Protein AF-A0A7C2P431-F1 (afdb_monomer_lite)

Foldseek 3Di:
DCPVVDCPLVVVLVVVLVVVCVVVVDDPDPVSNVVVNVVSVVVVVVVVVVDDDVCPVCVVVVNPPPDDPPPPDD

Secondary structure (DSSP, 8-state):
-TTSS-THHHHHHHHHHHHHHHHH---SSHHHHHHHHHHHHHHHHHHHHTPPPTTHHHHHTT-TT---TTTT--

pLDDT: mean 77.49, std 15.79, range [34.03, 93.94]

Sequence (74 aa):
MPFIYTTNQLKRLAKEIKRRIKVIEVFLDEGSVERLLYLLLKELNERLNSRKLRGFKEIESGNYHALPGEFFAQ

Radius of gyration: 17.4 Å; chains: 1; bounding box: 39×22×45 Å

Structure (mmCIF, N/CA/C/O backbone):
data_AF-A0A7C2P431-F1
#
_entry.id   AF-A0A7C2P431-F1
#
loop_
_atom_site.group_PDB
_atom_site.id
_atom_site.type_symbol
_atom_site.label_atom_id
_atom_site.label_alt_id
_atom_site.label_comp_id
_atom_site.label_asym_id
_atom_site.label_entity_id
_atom_site.label_seq_id
_atom_site.pdbx_PDB_ins_code
_atom_site.Cartn_x
_atom_site.Cartn_y
_atom_site.Cartn_z
_atom_site.occupancy
_atom_site.B_iso_or_equiv
_atom_site.auth_seq_id
_atom_site.auth_comp_id
_atom_site.auth_asym_id
_atom_site.auth_atom_id
_atom_site.pdbx_PDB_model_num
ATOM 1 N N . MET A 1 1 ? 10.936 4.448 -24.534 1.00 49.94 1 MET A N 1
ATOM 2 C CA . MET A 1 1 ? 10.820 4.340 -23.058 1.00 49.94 1 MET A CA 1
ATOM 3 C C . MET A 1 1 ? 9.385 3.984 -22.634 1.00 49.94 1 MET A C 1
ATOM 5 O O . MET A 1 1 ? 8.658 4.859 -22.179 1.00 49.94 1 MET A O 1
ATOM 9 N N . PRO A 1 2 ? 8.922 2.732 -22.801 1.00 55.66 2 PRO A N 1
ATOM 10 C CA . PRO A 1 2 ? 7.514 2.368 -22.574 1.00 55.66 2 PRO A CA 1
ATOM 11 C C . PRO A 1 2 ? 7.148 2.079 -21.102 1.00 55.66 2 PRO A C 1
ATOM 13 O O . PRO A 1 2 ? 5.972 1.943 -20.779 1.00 55.66 2 PRO A O 1
ATOM 16 N N . PHE A 1 3 ? 8.121 2.012 -20.186 1.00 58.78 3 PHE A N 1
ATOM 17 C CA . PHE A 1 3 ? 7.871 1.658 -18.781 1.00 58.78 3 PHE A CA 1
ATOM 18 C C . PHE A 1 3 ? 7.143 2.744 -17.971 1.00 58.78 3 PHE A C 1
ATOM 20 O O . PHE A 1 3 ? 6.502 2.427 -16.976 1.00 58.78 3 PHE A O 1
ATOM 27 N N . ILE A 1 4 ? 7.202 4.008 -18.397 1.00 62.06 4 ILE A N 1
ATOM 28 C CA . ILE A 1 4 ? 6.595 5.139 -17.673 1.00 62.06 4 ILE A CA 1
ATOM 29 C C . ILE A 1 4 ? 5.085 5.241 -17.956 1.00 62.06 4 ILE A C 1
ATOM 31 O O . ILE A 1 4 ? 4.316 5.685 -17.110 1.00 62.06 4 ILE A O 1
ATOM 35 N N . TYR A 1 5 ? 4.629 4.757 -19.115 1.00 61.56 5 TYR A N 1
ATOM 36 C CA . TYR A 1 5 ? 3.222 4.847 -19.521 1.00 61.56 5 TYR A CA 1
ATOM 37 C C . TYR A 1 5 ? 2.339 3.732 -18.939 1.00 61.56 5 TYR A C 1
ATOM 39 O O . TYR A 1 5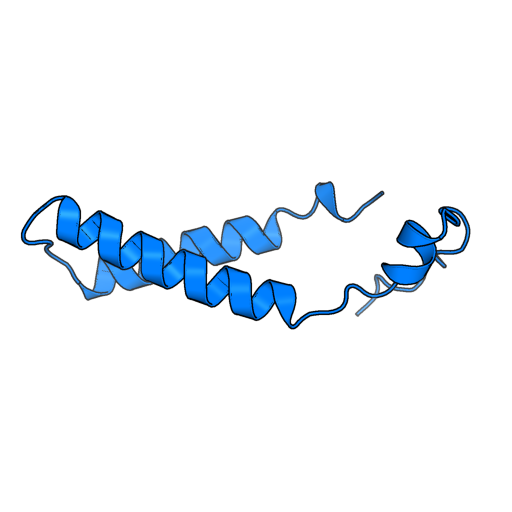 ? 1.111 3.789 -19.047 1.00 61.56 5 TYR A O 1
ATOM 47 N N . THR A 1 6 ? 2.923 2.713 -18.294 1.00 70.31 6 THR A N 1
ATOM 48 C CA . THR A 1 6 ? 2.127 1.660 -17.654 1.00 70.31 6 THR A CA 1
ATOM 49 C C . THR A 1 6 ? 1.582 2.115 -16.302 1.00 70.31 6 THR A C 1
ATOM 51 O O . THR A 1 6 ? 2.257 2.143 -15.278 1.00 70.31 6 THR A O 1
ATOM 54 N N . THR A 1 7 ? 0.283 2.409 -16.268 1.00 78.00 7 THR A N 1
ATOM 55 C CA . THR A 1 7 ? -0.441 2.739 -15.027 1.00 78.00 7 THR A CA 1
ATOM 56 C C . THR A 1 7 ? -0.850 1.500 -14.225 1.00 78.00 7 THR A C 1
ATOM 58 O O . THR A 1 7 ? -1.493 1.620 -13.184 1.00 78.00 7 THR A O 1
ATOM 61 N N . ASN A 1 8 ? -0.502 0.287 -14.678 1.00 81.25 8 ASN A N 1
ATOM 62 C CA . ASN A 1 8 ? -0.953 -0.963 -14.058 1.00 81.25 8 ASN A CA 1
ATOM 63 C C . ASN A 1 8 ? -0.472 -1.099 -12.604 1.00 81.25 8 ASN A C 1
ATOM 65 O O . ASN A 1 8 ? -1.228 -1.547 -11.745 1.00 81.25 8 ASN A O 1
ATOM 69 N N . GLN A 1 9 ? 0.760 -0.678 -12.304 1.00 78.50 9 GLN A N 1
ATOM 70 C CA . GLN A 1 9 ? 1.297 -0.739 -10.941 1.00 78.50 9 GLN A CA 1
ATOM 71 C C . GLN A 1 9 ? 0.542 0.202 -9.989 1.00 78.50 9 GLN A C 1
ATOM 73 O O . GLN A 1 9 ? 0.090 -0.241 -8.933 1.00 78.50 9 GLN A O 1
ATOM 78 N N . LEU A 1 10 ? 0.305 1.451 -10.408 1.00 83.44 10 LEU A N 1
ATOM 79 C CA . LEU A 1 10 ? -0.489 2.428 -9.653 1.00 83.44 10 LEU A CA 1
ATOM 80 C C . LEU A 1 10 ? -1.939 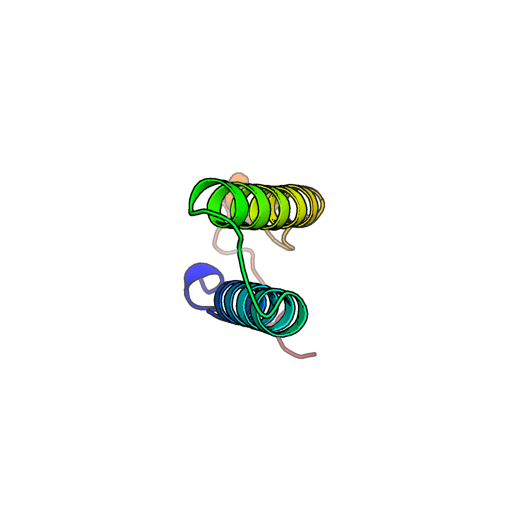1.962 -9.464 1.00 83.44 10 LEU A C 1
ATOM 82 O O . LEU A 1 10 ? -2.470 1.999 -8.356 1.00 83.44 10 LEU A O 1
ATOM 86 N N . LYS A 1 11 ? -2.568 1.433 -10.522 1.00 88.69 11 LYS A N 1
ATOM 87 C CA . LYS A 1 11 ? -3.925 0.868 -10.453 1.00 88.69 11 LYS A CA 1
ATOM 88 C C . LYS A 1 11 ? -4.010 -0.301 -9.467 1.00 88.69 11 LYS A C 1
ATOM 90 O O . LYS A 1 11 ? -5.002 -0.416 -8.751 1.00 88.69 11 LYS A O 1
ATOM 95 N N . ARG A 1 12 ? -2.993 -1.170 -9.411 1.00 87.00 12 ARG A N 1
ATOM 96 C CA . ARG A 1 12 ? -2.927 -2.285 -8.448 1.00 87.00 12 ARG A CA 1
ATOM 97 C C . ARG A 1 12 ? -2.779 -1.790 -7.008 1.00 87.00 12 ARG A C 1
ATOM 99 O O . ARG A 1 12 ? -3.492 -2.292 -6.147 1.00 87.00 12 ARG A O 1
ATOM 106 N N . LEU A 1 13 ? -1.921 -0.797 -6.766 1.00 87.00 13 LEU A N 1
ATOM 107 C CA . LEU A 1 13 ? -1.764 -0.163 -5.451 1.00 87.00 13 LEU A CA 1
ATOM 108 C C . LEU A 1 13 ? -3.092 0.431 -4.958 1.00 87.00 13 LEU A C 1
ATOM 110 O O . LEU A 1 13 ? -3.544 0.103 -3.865 1.00 87.00 13 LEU A O 1
ATOM 114 N N . ALA A 1 14 ? -3.758 1.238 -5.787 1.00 89.75 14 ALA A N 1
ATOM 115 C CA . ALA A 1 14 ? -5.021 1.873 -5.413 1.00 89.75 14 ALA A CA 1
ATOM 116 C C . ALA A 1 14 ? -6.127 0.845 -5.105 1.00 89.75 14 ALA A C 1
ATOM 118 O O . ALA A 1 14 ? -6.887 1.007 -4.150 1.00 89.75 14 ALA A O 1
ATOM 119 N N . LYS A 1 15 ? -6.200 -0.248 -5.881 1.00 93.06 15 LYS A N 1
ATOM 120 C CA . LYS A 1 15 ? -7.129 -1.358 -5.611 1.00 93.06 15 LYS A CA 1
ATOM 121 C C . LYS A 1 15 ? -6.845 -2.036 -4.272 1.00 93.06 15 LYS A C 1
ATOM 123 O O . LYS A 1 15 ? -7.789 -2.370 -3.562 1.00 93.06 15 LYS A O 1
ATOM 128 N N . GLU A 1 16 ? -5.575 -2.226 -3.932 1.00 90.81 16 GLU A N 1
ATOM 129 C CA . GLU A 1 16 ? -5.176 -2.870 -2.682 1.00 90.81 16 GLU A CA 1
ATOM 130 C C . GLU A 1 16 ? -5.503 -2.003 -1.462 1.00 90.81 16 GLU A C 1
ATOM 132 O O . GLU A 1 16 ? -6.107 -2.501 -0.512 1.00 90.81 16 GLU A O 1
ATOM 137 N N . ILE A 1 17 ? -5.208 -0.699 -1.528 1.00 90.25 17 ILE A N 1
ATOM 138 C CA . ILE A 1 17 ? -5.614 0.269 -0.498 1.00 90.25 17 ILE A CA 1
ATOM 139 C C . ILE A 1 17 ? -7.134 0.210 -0.306 1.00 90.25 17 ILE A C 1
ATOM 141 O O . ILE A 1 17 ? -7.613 0.009 0.809 1.00 90.25 17 ILE A O 1
ATOM 145 N N . LYS A 1 18 ? -7.906 0.300 -1.399 1.00 92.19 18 LYS A N 1
ATOM 146 C CA . LYS A 1 18 ? -9.374 0.274 -1.338 1.00 92.19 18 LYS A CA 1
ATOM 147 C C . LYS A 1 18 ? -9.914 -1.031 -0.742 1.00 92.19 18 LYS A C 1
ATOM 149 O O . LYS A 1 18 ? -10.872 -0.996 0.025 1.00 92.19 18 LYS A O 1
ATOM 154 N N . ARG A 1 19 ? -9.306 -2.176 -1.073 1.00 92.81 19 ARG A N 1
ATOM 155 C CA . ARG A 1 19 ? -9.676 -3.488 -0.521 1.00 92.81 19 ARG A CA 1
ATOM 156 C C . ARG A 1 19 ? -9.469 -3.541 0.991 1.00 92.81 19 ARG A C 1
ATOM 158 O O . ARG A 1 19 ? -10.357 -4.013 1.689 1.00 92.81 19 ARG A O 1
ATOM 165 N N . ARG A 1 20 ? -8.332 -3.054 1.494 1.00 89.00 20 ARG A N 1
ATOM 166 C CA . ARG A 1 20 ? -8.006 -3.109 2.929 1.00 89.00 20 ARG A CA 1
ATOM 167 C C . ARG A 1 20 ? -8.796 -2.096 3.753 1.00 89.00 20 ARG A C 1
ATOM 169 O O . ARG A 1 20 ? -9.281 -2.460 4.815 1.00 89.00 20 ARG A O 1
ATOM 176 N N . ILE A 1 21 ? -9.023 -0.890 3.226 1.00 90.88 21 ILE A N 1
ATOM 177 C CA . ILE A 1 21 ? -9.942 0.089 3.834 1.00 90.88 21 ILE A CA 1
ATOM 178 C C . ILE A 1 21 ? -11.343 -0.514 3.980 1.00 90.88 21 ILE A C 1
ATOM 180 O O . ILE A 1 21 ? -11.942 -0.416 5.045 1.00 90.88 21 ILE A O 1
ATOM 184 N N . LYS A 1 22 ? -11.843 -1.195 2.938 1.00 91.38 22 LYS A N 1
ATOM 185 C CA . LYS A 1 22 ? -13.164 -1.835 2.979 1.00 91.38 22 LYS A CA 1
ATOM 186 C C . LYS A 1 22 ? -13.278 -2.912 4.065 1.00 91.38 22 LYS A C 1
ATOM 188 O O . LYS A 1 22 ? -14.354 -3.070 4.612 1.00 91.38 22 LYS A O 1
ATOM 193 N N . VAL A 1 23 ? -12.205 -3.656 4.343 1.00 91.94 23 VAL A N 1
ATOM 194 C CA . VAL A 1 23 ? -12.197 -4.710 5.377 1.00 91.94 23 VAL A CA 1
ATOM 195 C C . VAL A 1 23 ? -12.143 -4.129 6.791 1.00 91.94 23 VAL A C 1
ATOM 197 O O . VAL A 1 23 ? -12.692 -4.727 7.704 1.00 91.94 23 VAL A O 1
ATOM 200 N N . ILE A 1 24 ? -11.465 -2.994 6.977 1.00 88.94 24 ILE A N 1
ATOM 201 C CA . ILE A 1 24 ? -11.311 -2.368 8.298 1.00 88.94 24 ILE A CA 1
ATOM 202 C C . ILE A 1 24 ? -12.596 -1.650 8.731 1.00 88.94 24 ILE A C 1
ATOM 204 O O . ILE A 1 24 ? -12.879 -1.616 9.921 1.00 88.94 24 ILE A O 1
ATOM 208 N N . GLU A 1 25 ? -13.380 -1.139 7.773 1.00 85.12 25 GLU A N 1
ATOM 209 C CA . GLU A 1 25 ? 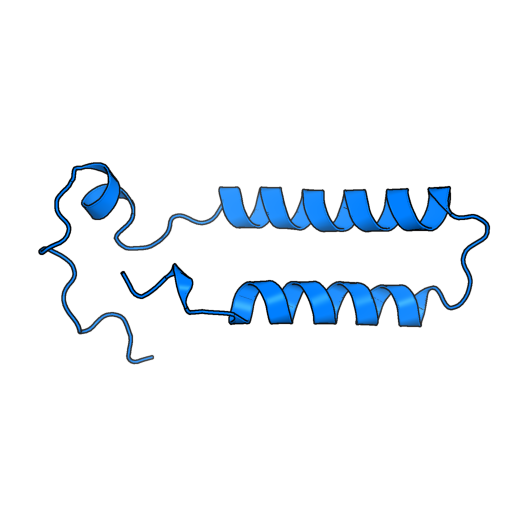-14.684 -0.466 7.941 1.00 85.12 25 GLU A CA 1
ATOM 210 C C . GLU A 1 25 ? -14.649 0.852 8.736 1.00 85.12 25 GLU A C 1
ATOM 212 O O . GLU A 1 25 ? -15.218 1.843 8.279 1.00 85.12 25 GLU A O 1
ATOM 217 N N . VAL A 1 26 ? -13.951 0.904 9.874 1.00 88.56 26 VAL A N 1
ATOM 218 C CA . VAL A 1 26 ? -13.826 2.076 10.747 1.00 88.56 26 VAL A CA 1
ATOM 219 C C . VAL A 1 26 ? -12.388 2.219 11.242 1.00 88.56 26 VAL A C 1
ATOM 221 O O . VAL A 1 26 ? -11.771 1.264 11.707 1.00 88.56 26 VAL A O 1
ATOM 224 N N . PHE A 1 27 ? -11.863 3.442 11.181 1.00 90.31 27 PHE A N 1
ATOM 225 C CA . PHE A 1 27 ? -10.579 3.810 11.774 1.00 90.31 27 PHE A CA 1
ATOM 226 C C . PHE A 1 27 ? -10.812 4.637 13.041 1.00 90.31 27 PHE A C 1
ATOM 228 O O . PHE A 1 27 ? -11.722 5.460 13.078 1.00 90.31 27 PHE A O 1
ATOM 235 N N . LEU A 1 28 ? -9.994 4.402 14.070 1.00 89.12 28 LEU A N 1
ATOM 236 C CA . LEU A 1 28 ? -10.088 5.083 15.369 1.00 89.12 28 LEU A CA 1
ATOM 237 C C . LEU A 1 28 ? -9.672 6.558 15.287 1.00 89.12 28 LEU A C 1
ATOM 239 O O . LEU A 1 28 ? -10.275 7.409 15.933 1.00 89.12 28 LEU A O 1
ATOM 243 N N . ASP A 1 29 ? -8.643 6.844 14.494 1.00 93.06 29 ASP A N 1
ATOM 244 C CA . ASP A 1 29 ? -8.029 8.158 14.343 1.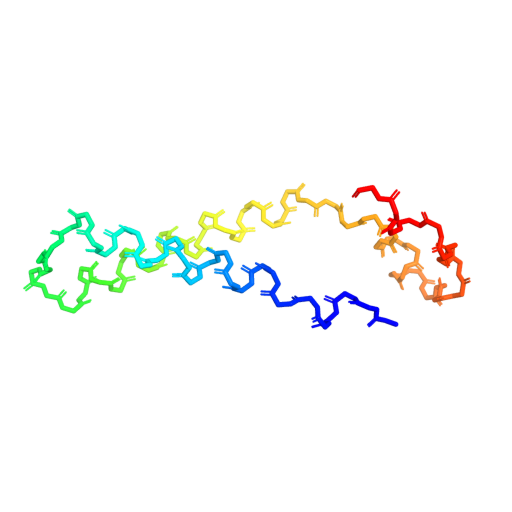00 93.06 29 ASP A CA 1
ATOM 245 C C . ASP A 1 29 ? -7.250 8.240 13.018 1.00 93.06 29 ASP A C 1
ATOM 247 O O . ASP A 1 29 ? -7.004 7.228 12.352 1.00 93.06 29 ASP A O 1
ATOM 251 N N . GLU A 1 30 ? -6.842 9.448 12.635 1.00 92.00 30 GLU A N 1
ATOM 252 C CA . GLU A 1 30 ? -6.073 9.693 11.409 1.00 92.00 30 GLU A CA 1
ATOM 253 C C . GLU A 1 30 ? -4.715 8.968 11.408 1.00 92.00 30 GLU A C 1
ATOM 255 O O . GLU A 1 30 ? -4.331 8.373 10.398 1.00 92.00 30 GLU A O 1
ATOM 260 N N . GLY A 1 31 ? -4.036 8.894 12.557 1.00 93.81 31 GLY A N 1
ATOM 261 C CA . GLY A 1 31 ? -2.750 8.209 12.698 1.00 93.81 31 GLY A CA 1
ATOM 262 C C . GLY A 1 31 ? -2.843 6.706 12.428 1.00 93.81 31 GLY A C 1
ATOM 263 O O . GLY A 1 31 ? -1.921 6.107 11.865 1.00 93.81 31 GLY A O 1
ATOM 264 N N . SER A 1 32 ? -3.982 6.084 12.740 1.00 89.94 32 SER A N 1
ATOM 265 C CA . SER A 1 32 ? -4.253 4.689 12.372 1.00 89.94 32 SER A CA 1
ATOM 266 C C . SER A 1 32 ? -4.300 4.484 10.849 1.00 89.94 32 SER A C 1
ATOM 268 O O . SER A 1 32 ? -3.795 3.475 10.342 1.00 89.94 32 SER A O 1
ATOM 270 N N . VAL A 1 33 ? -4.855 5.445 10.101 1.00 90.81 33 VAL A N 1
ATOM 271 C CA . VAL A 1 33 ? -4.899 5.413 8.627 1.00 90.81 33 VAL A CA 1
ATOM 272 C C . VAL A 1 33 ? -3.503 5.615 8.042 1.00 90.81 33 VAL A C 1
ATOM 274 O O . VAL A 1 33 ? -3.087 4.854 7.163 1.00 90.81 33 VAL A O 1
ATOM 277 N N . GLU A 1 34 ? -2.754 6.593 8.552 1.00 92.75 34 GLU A N 1
ATOM 278 C CA . GLU A 1 34 ? -1.381 6.864 8.114 1.00 92.75 34 GLU A CA 1
ATOM 279 C C . GLU A 1 34 ? -0.471 5.656 8.327 1.00 92.75 34 GLU A C 1
ATOM 281 O O . GLU A 1 34 ? 0.286 5.266 7.434 1.00 92.75 34 GLU A O 1
ATOM 286 N N . ARG A 1 35 ? -0.581 5.002 9.487 1.00 92.94 35 ARG A N 1
ATOM 287 C CA . ARG A 1 35 ? 0.225 3.823 9.807 1.00 92.94 35 ARG A CA 1
ATOM 288 C C . ARG A 1 35 ? -0.103 2.643 8.897 1.00 92.94 35 ARG A C 1
ATOM 290 O O . ARG A 1 35 ? 0.816 1.955 8.447 1.00 92.94 35 ARG A O 1
ATOM 297 N N . LEU A 1 36 ? -1.381 2.424 8.577 1.00 90.12 36 LEU A N 1
ATOM 298 C CA . LEU A 1 36 ? -1.783 1.423 7.586 1.00 90.12 36 LEU A CA 1
ATOM 299 C C . LEU A 1 36 ? -1.180 1.736 6.213 1.00 90.12 36 LEU A C 1
ATOM 301 O O . LEU A 1 36 ? -0.604 0.852 5.575 1.00 90.12 36 LEU A O 1
ATOM 305 N N . LEU A 1 37 ? -1.308 2.984 5.757 1.00 91.25 37 LEU A N 1
ATOM 306 C CA . LEU A 1 37 ? -0.793 3.407 4.460 1.00 91.25 37 LEU A CA 1
ATOM 307 C C . LEU A 1 37 ? 0.727 3.227 4.385 1.00 91.25 37 LEU A C 1
ATOM 309 O O . LEU A 1 37 ? 1.232 2.676 3.406 1.00 91.25 37 LEU A O 1
ATOM 313 N N . TYR A 1 38 ? 1.445 3.610 5.441 1.00 93.94 38 TYR A N 1
ATOM 314 C CA . TYR A 1 38 ? 2.886 3.419 5.548 1.00 93.94 38 TYR A CA 1
ATOM 315 C C . TYR A 1 38 ? 3.281 1.946 5.398 1.00 93.94 38 TYR A C 1
ATOM 317 O O . TYR A 1 38 ? 4.160 1.623 4.598 1.00 93.94 38 TYR A O 1
ATOM 325 N N . LEU A 1 39 ? 2.610 1.036 6.113 1.00 92.69 39 LEU A N 1
ATOM 326 C CA . LEU A 1 39 ? 2.900 -0.399 6.031 1.00 92.69 39 LEU A CA 1
ATOM 327 C C . LEU A 1 39 ? 2.677 -0.952 4.617 1.00 92.69 39 LEU A C 1
ATOM 329 O O . LEU A 1 39 ? 3.497 -1.728 4.127 1.00 92.69 39 LEU A O 1
ATOM 333 N N . LEU A 1 40 ? 1.617 -0.512 3.933 1.00 89.81 40 LEU A N 1
ATOM 334 C CA . LEU A 1 40 ? 1.332 -0.921 2.554 1.00 89.81 40 LEU A CA 1
ATOM 335 C C . LEU A 1 40 ? 2.387 -0.436 1.567 1.00 89.81 40 LEU A C 1
ATOM 337 O O . LEU A 1 40 ? 2.823 -1.188 0.692 1.00 89.81 40 LEU A O 1
ATOM 341 N N . LEU A 1 41 ? 2.791 0.825 1.697 1.00 90.94 41 LEU A N 1
ATOM 342 C CA . LEU A 1 41 ? 3.821 1.408 0.848 1.00 90.94 41 LEU A CA 1
ATOM 343 C C . LEU A 1 41 ? 5.176 0.743 1.092 1.00 90.94 41 LEU A C 1
ATOM 345 O O . LEU A 1 41 ? 5.892 0.465 0.130 1.00 90.94 41 LEU A O 1
ATOM 349 N N . LYS A 1 42 ? 5.499 0.418 2.347 1.00 92.94 42 LYS A N 1
ATOM 350 C CA . LYS A 1 42 ? 6.718 -0.310 2.704 1.00 92.94 42 LYS A CA 1
ATOM 351 C C . LYS A 1 42 ? 6.757 -1.703 2.069 1.00 92.94 42 LYS A C 1
ATOM 353 O O . LYS A 1 42 ? 7.730 -2.019 1.389 1.00 92.94 42 LYS A O 1
ATOM 358 N N . GLU A 1 43 ? 5.684 -2.487 2.206 1.00 89.81 43 GLU A N 1
ATOM 359 C CA . GLU A 1 43 ? 5.560 -3.820 1.589 1.00 89.81 43 GLU A CA 1
ATOM 360 C C . GLU A 1 43 ? 5.747 -3.745 0.061 1.00 89.81 43 GLU A C 1
ATOM 362 O O . GLU A 1 43 ? 6.466 -4.536 -0.556 1.00 89.81 43 GLU A O 1
ATOM 367 N N . LEU A 1 44 ? 5.126 -2.748 -0.575 1.00 87.25 44 LEU A N 1
ATOM 368 C CA . LEU A 1 44 ? 5.257 -2.539 -2.013 1.00 87.25 44 LEU A CA 1
ATOM 369 C C . LEU A 1 44 ? 6.663 -2.143 -2.436 1.00 87.25 44 LEU A C 1
ATOM 371 O O . LEU A 1 44 ? 7.131 -2.641 -3.459 1.00 87.25 44 LEU A O 1
ATOM 375 N N . ASN A 1 45 ? 7.318 -1.274 -1.673 1.00 89.25 45 ASN A N 1
ATOM 376 C CA . ASN A 1 45 ? 8.683 -0.852 -1.939 1.00 89.25 45 ASN A CA 1
ATOM 377 C C . ASN A 1 45 ? 9.645 -2.044 -1.878 1.00 89.25 45 ASN A C 1
ATOM 379 O O . ASN A 1 45 ? 10.421 -2.257 -2.805 1.00 89.25 45 ASN A O 1
ATOM 383 N N . GLU A 1 46 ? 9.539 -2.884 -0.848 1.00 90.06 46 GLU A N 1
ATOM 384 C CA . GLU A 1 46 ? 10.329 -4.116 -0.724 1.00 90.06 46 GLU A CA 1
ATOM 385 C C . GLU A 1 46 ? 10.087 -5.057 -1.914 1.00 90.06 46 GLU A C 1
ATOM 387 O O . GLU A 1 46 ? 11.028 -5.539 -2.553 1.00 90.06 46 GLU A O 1
ATOM 392 N N . ARG A 1 47 ? 8.820 -5.245 -2.300 1.00 85.88 47 ARG A N 1
ATOM 393 C CA . ARG A 1 47 ? 8.464 -6.073 -3.455 1.00 85.88 47 ARG A CA 1
ATOM 394 C C . ARG A 1 47 ? 8.996 -5.508 -4.772 1.00 85.88 47 ARG A C 1
ATOM 396 O O . ARG A 1 47 ? 9.400 -6.288 -5.632 1.00 85.88 47 ARG A O 1
ATOM 403 N N . LEU A 1 48 ? 8.978 -4.192 -4.967 1.00 82.00 48 LEU A N 1
ATOM 404 C CA . LEU A 1 48 ? 9.528 -3.554 -6.166 1.00 82.00 48 LEU A CA 1
ATOM 405 C C . LEU A 1 48 ? 11.055 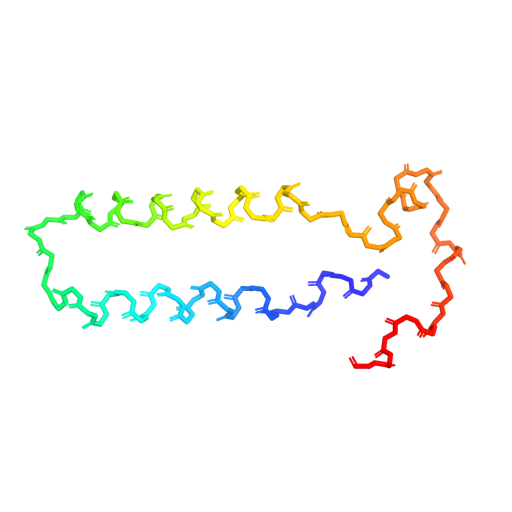-3.644 -6.196 1.00 82.00 48 LEU A C 1
ATOM 407 O O . LEU A 1 48 ? 11.594 -4.020 -7.231 1.00 82.00 48 LEU A O 1
ATOM 411 N N . ASN A 1 49 ? 11.729 -3.425 -5.067 1.00 82.94 49 ASN A N 1
ATOM 412 C CA . ASN A 1 49 ? 13.183 -3.567 -4.952 1.00 82.94 49 ASN A CA 1
ATOM 413 C C . ASN A 1 49 ? 13.662 -4.996 -5.236 1.00 82.94 49 ASN A C 1
ATOM 415 O O . ASN A 1 49 ? 14.732 -5.190 -5.807 1.00 82.94 49 ASN A O 1
ATOM 419 N N . SER A 1 50 ? 12.858 -6.009 -4.897 1.00 82.00 50 SER A N 1
ATOM 420 C CA . SER A 1 50 ? 13.180 -7.407 -5.219 1.00 82.00 50 SER A CA 1
ATOM 421 C C . SER A 1 50 ? 13.106 -7.731 -6.720 1.00 82.00 50 SER A C 1
ATOM 423 O O . SER A 1 50 ? 13.671 -8.728 -7.176 1.00 82.00 50 SER A O 1
ATOM 425 N N . ARG A 1 51 ? 12.405 -6.913 -7.516 1.00 77.81 51 ARG A N 1
ATOM 426 C CA . ARG A 1 51 ? 12.182 -7.167 -8.942 1.00 77.81 51 ARG A CA 1
ATOM 427 C C . ARG A 1 51 ? 13.264 -6.491 -9.770 1.00 77.81 51 ARG A C 1
ATOM 429 O O . ARG A 1 51 ? 13.350 -5.271 -9.821 1.00 77.81 51 ARG A O 1
ATOM 436 N N . LYS A 1 52 ? 14.027 -7.283 -10.522 1.00 70.69 52 LYS A N 1
ATOM 437 C CA . LYS A 1 52 ? 14.879 -6.752 -11.592 1.00 70.69 52 LYS A CA 1
ATOM 438 C C . LYS A 1 52 ? 14.022 -6.526 -12.832 1.00 70.69 52 LYS A C 1
ATOM 440 O O . LYS A 1 52 ? 13.407 -7.467 -13.335 1.00 70.69 52 LYS A O 1
ATOM 445 N N . LEU A 1 53 ? 13.952 -5.286 -13.313 1.00 72.56 53 LEU A N 1
ATOM 446 C CA . LEU A 1 53 ? 13.288 -4.998 -14.580 1.00 72.56 53 LEU A CA 1
ATOM 447 C C . LEU A 1 53 ? 14.118 -5.641 -15.703 1.00 72.56 53 LEU A C 1
ATOM 449 O O . LEU A 1 53 ? 15.338 -5.478 -15.765 1.00 72.56 53 LEU A O 1
ATOM 453 N N . ARG A 1 54 ? 13.475 -6.403 -16.585 1.00 69.62 54 ARG A N 1
ATOM 454 C CA . ARG A 1 54 ? 14.146 -6.938 -17.773 1.00 69.62 54 ARG A CA 1
ATOM 455 C C . ARG A 1 54 ? 14.578 -5.758 -18.648 1.00 69.62 54 ARG A C 1
ATOM 457 O O . ARG A 1 54 ? 13.760 -4.876 -18.898 1.00 69.62 54 ARG A O 1
ATOM 464 N N . GLY A 1 55 ? 15.837 -5.719 -19.076 1.00 68.94 55 GLY A N 1
ATOM 465 C CA . GLY A 1 55 ? 16.370 -4.567 -19.805 1.00 68.94 55 GLY A CA 1
ATOM 466 C C . GLY A 1 55 ? 16.907 -3.436 -18.914 1.00 68.94 55 GLY A C 1
ATOM 467 O O . GLY A 1 55 ? 17.368 -2.432 -19.447 1.00 68.94 55 GLY A O 1
ATOM 468 N N . PHE A 1 56 ? 16.828 -3.533 -17.574 1.00 71.94 56 PHE A N 1
ATOM 469 C CA . PHE A 1 56 ? 17.262 -2.435 -16.692 1.00 71.94 56 PHE A CA 1
ATOM 470 C C . PHE A 1 56 ? 18.763 -2.174 -16.766 1.00 71.94 56 PHE A C 1
ATOM 472 O O . PHE A 1 56 ? 19.177 -1.023 -16.809 1.00 71.94 56 PHE A O 1
ATOM 479 N N . LYS A 1 57 ? 19.574 -3.238 -16.800 1.00 71.31 57 LYS A N 1
ATOM 480 C CA . LYS A 1 57 ? 21.040 -3.131 -16.839 1.00 71.31 57 LYS A CA 1
ATOM 481 C C . LYS A 1 57 ? 21.524 -2.544 -18.165 1.00 71.31 57 LYS A C 1
ATOM 483 O O . LYS A 1 57 ? 22.513 -1.821 -18.220 1.00 71.31 57 LYS A O 1
ATOM 488 N N . GLU A 1 58 ? 20.813 -2.855 -19.238 1.00 70.50 58 GLU A N 1
ATOM 489 C CA . GLU A 1 58 ? 21.061 -2.376 -20.593 1.00 70.50 58 GLU A CA 1
ATOM 490 C C . GLU A 1 58 ? 20.722 -0.879 -20.717 1.00 70.50 58 GLU A C 1
ATOM 492 O O . GLU A 1 58 ? 21.447 -0.125 -21.361 1.00 70.50 58 GLU A O 1
ATOM 497 N N . ILE A 1 59 ? 19.671 -0.426 -20.023 1.00 69.38 59 ILE A N 1
ATOM 498 C CA . ILE A 1 59 ? 19.311 0.995 -19.895 1.00 69.38 59 ILE A CA 1
ATOM 499 C C . ILE A 1 59 ? 20.318 1.740 -19.001 1.00 69.38 59 ILE A C 1
ATOM 501 O O . ILE A 1 59 ? 20.757 2.829 -19.359 1.00 69.38 59 ILE A O 1
ATOM 505 N N . GLU A 1 60 ? 20.708 1.156 -17.863 1.00 69.00 60 GLU A N 1
ATOM 506 C CA . GLU A 1 60 ? 21.674 1.730 -16.910 1.00 69.00 60 GLU A CA 1
ATOM 507 C C . GLU A 1 60 ? 23.068 1.921 -17.530 1.00 69.00 60 GLU A C 1
ATOM 509 O O . GLU A 1 60 ? 23.743 2.909 -17.258 1.00 69.00 60 GLU A O 1
ATOM 514 N N . SER A 1 61 ? 23.469 1.024 -18.435 1.00 70.81 61 SER A N 1
ATOM 515 C CA . SER A 1 61 ? 24.709 1.131 -19.220 1.00 70.81 61 SER A CA 1
ATOM 516 C C . SER A 1 61 ? 24.617 2.091 -20.419 1.00 70.81 61 SER A C 1
ATOM 518 O O . SER A 1 61 ? 25.566 2.199 -21.193 1.00 70.81 61 SER A O 1
ATOM 520 N N . GLY A 1 62 ? 23.499 2.811 -20.579 1.00 65.44 62 GLY A N 1
ATOM 521 C CA . GLY A 1 62 ? 23.304 3.823 -21.623 1.00 65.44 62 GLY A CA 1
ATOM 522 C C . GLY A 1 62 ? 22.920 3.267 -22.997 1.00 65.44 62 GLY A C 1
ATOM 523 O O . GLY A 1 62 ? 22.868 4.023 -23.968 1.00 65.44 62 GLY A O 1
ATOM 524 N N . ASN A 1 63 ? 22.626 1.969 -23.108 1.00 62.12 63 ASN A N 1
ATOM 525 C CA . ASN A 1 63 ? 22.327 1.320 -24.381 1.00 62.12 63 ASN A CA 1
ATOM 526 C C . ASN A 1 63 ? 20.813 1.215 -24.633 1.00 62.12 63 ASN A C 1
ATOM 528 O O . ASN A 1 63 ? 20.198 0.150 -24.576 1.00 62.12 63 ASN A O 1
ATOM 532 N N . TYR A 1 64 ? 20.196 2.357 -24.936 1.00 60.78 64 TYR A N 1
ATOM 533 C CA . TYR A 1 64 ? 18.745 2.479 -25.134 1.00 60.78 64 TYR A CA 1
ATOM 534 C C . TYR A 1 64 ? 18.213 1.814 -26.420 1.00 60.78 64 TYR A C 1
ATOM 536 O O . TYR A 1 64 ? 17.000 1.652 -26.563 1.00 60.78 64 TYR A O 1
ATOM 544 N N . HIS A 1 65 ? 19.099 1.427 -27.344 1.00 58.22 65 HIS A N 1
ATOM 545 C CA . HIS A 1 65 ? 18.761 0.831 -28.643 1.00 58.22 65 HIS A CA 1
ATOM 546 C C . HIS A 1 65 ? 18.738 -0.706 -28.635 1.00 58.22 65 HIS A C 1
ATOM 548 O O . HIS A 1 65 ? 18.256 -1.310 -29.588 1.00 58.22 65 HIS A O 1
ATOM 554 N N . ALA A 1 66 ? 19.221 -1.347 -27.566 1.00 54.91 66 ALA A N 1
ATOM 555 C CA . ALA A 1 66 ? 19.339 -2.803 -27.478 1.00 54.91 66 ALA A CA 1
ATOM 556 C C . ALA A 1 66 ? 18.054 -3.523 -27.025 1.00 54.91 66 ALA A C 1
ATOM 558 O O . ALA A 1 66 ? 18.091 -4.731 -26.816 1.00 54.91 66 ALA A O 1
ATOM 559 N N . LEU A 1 67 ? 16.927 -2.822 -26.844 1.00 56.19 67 LEU A N 1
ATOM 560 C CA . LEU A 1 67 ? 15.658 -3.447 -26.457 1.00 56.19 67 LEU A CA 1
ATOM 561 C C . LEU A 1 67 ? 14.974 -4.037 -27.706 1.00 56.19 67 LEU A C 1
ATOM 563 O O . LEU A 1 67 ? 14.397 -3.273 -28.482 1.00 56.19 67 LEU A O 1
ATOM 567 N N . PRO A 1 68 ? 14.985 -5.368 -27.920 1.00 51.06 68 PRO A N 1
ATOM 568 C CA . PRO A 1 68 ? 14.238 -5.994 -29.000 1.00 51.06 68 PRO A CA 1
ATOM 569 C C . PRO A 1 68 ? 12.745 -5.77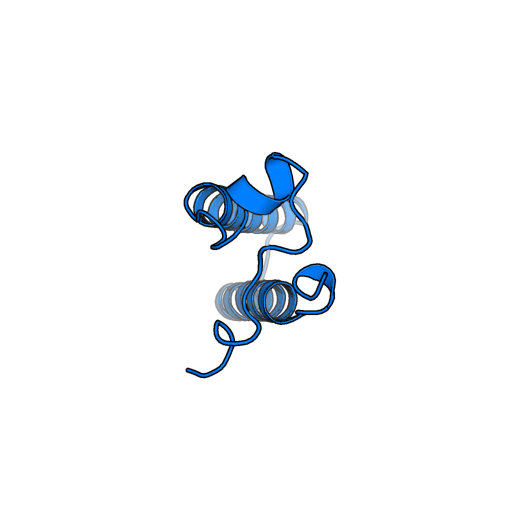7 -28.735 1.00 51.06 68 PRO A C 1
ATOM 571 O O . PRO A 1 68 ? 12.261 -6.011 -27.623 1.00 51.06 68 PRO A O 1
ATOM 574 N N . GLY A 1 69 ? 12.004 -5.345 -29.755 1.00 53.94 69 GLY A N 1
ATOM 575 C CA . GLY A 1 69 ? 10.560 -5.080 -29.687 1.00 53.94 69 GLY A CA 1
ATOM 576 C C . GLY A 1 69 ? 9.683 -6.290 -29.327 1.00 53.94 69 GLY A C 1
ATOM 577 O O . GLY A 1 69 ? 8.470 -6.148 -29.217 1.00 53.94 69 GLY A O 1
ATOM 578 N N . GLU A 1 70 ? 10.272 -7.466 -29.109 1.00 48.78 70 GLU A N 1
ATOM 579 C CA . GLU A 1 70 ? 9.581 -8.747 -28.929 1.00 48.78 70 GLU A CA 1
ATOM 580 C C . GLU A 1 70 ? 9.275 -9.110 -27.465 1.00 48.78 70 GLU A C 1
ATOM 582 O O . GLU A 1 70 ? 8.619 -10.113 -27.201 1.00 48.78 70 GLU A O 1
ATOM 587 N N . PHE A 1 71 ? 9.679 -8.305 -26.477 1.00 47.91 71 PHE A N 1
ATOM 588 C CA . PHE A 1 71 ? 9.444 -8.644 -25.062 1.00 47.91 71 PHE A CA 1
ATOM 589 C C . PHE A 1 71 ? 8.023 -8.371 -24.533 1.00 47.91 71 PHE A C 1
ATOM 591 O O . PHE A 1 71 ? 7.788 -8.551 -23.338 1.00 47.91 71 PHE A O 1
ATOM 598 N N . PHE A 1 72 ? 7.078 -7.952 -25.382 1.00 50.00 72 PHE A N 1
ATOM 599 C CA . PHE A 1 72 ? 5.753 -7.469 -24.961 1.00 50.00 72 PHE A CA 1
ATOM 600 C C . PHE A 1 72 ? 4.558 -8.327 -25.417 1.00 50.00 72 PHE A C 1
ATOM 602 O O . PHE A 1 72 ? 3.419 -7.919 -25.196 1.00 50.00 72 PHE A O 1
ATOM 609 N N . ALA A 1 73 ? 4.786 -9.506 -26.005 1.00 36.00 73 ALA A N 1
ATOM 610 C CA . ALA A 1 73 ? 3.725 -10.455 -26.355 1.00 36.00 73 ALA A CA 1
ATOM 611 C C . ALA A 1 73 ? 3.789 -11.713 -25.472 1.00 36.00 73 ALA A C 1
ATOM 613 O O . ALA A 1 73 ? 4.371 -12.722 -25.867 1.00 36.00 73 ALA A O 1
ATOM 614 N N . GLN A 1 74 ? 3.210 -11.640 -24.270 1.00 34.03 74 GLN A N 1
ATOM 615 C CA . GLN A 1 74 ? 2.655 -12.791 -23.541 1.00 34.03 74 GLN A CA 1
ATOM 616 C C . GLN A 1 74 ? 1.724 -12.329 -22.421 1.00 34.03 74 GLN A C 1
ATOM 618 O O . GLN A 1 74 ? 2.111 -11.402 -21.671 1.00 34.03 74 GLN A O 1
#